Protein AF-A0A7D9LM91-F1 (afdb_monomer_lite)

Sequence (71 aa):
VFERLRSILHNSDIEKRVQYMVEVMFAIRKDKFKDHPSVVEELDVVDESDQITHLLRLEEAGKTEDILSKS

pLDDT: mean 91.52, std 7.28, range [56.31, 98.0]

Secondary structure (DSSP, 8-state):
-HHHHHHHHHHS---HHHHHHHHHHHHHHHTTTTTS-SS-GGG--S-GGG-------TTS-PPP-GGGG--

Structure (mmCIF, N/CA/C/O backbone):
data_AF-A0A7D9LM91-F1
#
_entry.id   AF-A0A7D9LM91-F1
#
loop_
_atom_site.group_PDB
_atom_site.id
_atom_site.type_symbol
_atom_site.label_atom_id
_atom_site.label_alt_id
_atom_site.label_comp_id
_atom_site.label_asym_id
_atom_site.label_entity_id
_atom_site.label_seq_id
_atom_site.pdbx_PDB_ins_code
_atom_site.Cartn_x
_atom_site.Cartn_y
_atom_site.Cartn_z
_atom_site.occupancy
_atom_site.B_iso_or_equiv
_atom_site.auth_seq_id
_atom_site.auth_comp_id
_atom_site.auth_asym_id
_atom_site.auth_atom_id
_atom_site.pdbx_PDB_model_num
ATOM 1 N N . VAL A 1 1 ? 6.683 7.217 0.095 1.00 92.94 1 VAL A N 1
ATOM 2 C CA . VAL A 1 1 ? 6.993 5.898 -0.522 1.00 92.94 1 VAL A CA 1
ATOM 3 C C . VAL A 1 1 ? 6.937 5.943 -2.049 1.00 92.94 1 VAL A C 1
ATOM 5 O O . VAL A 1 1 ? 7.977 5.764 -2.664 1.00 92.94 1 VAL A O 1
ATOM 8 N N . PHE A 1 2 ? 5.793 6.246 -2.675 1.00 95.19 2 PHE A N 1
ATOM 9 C CA . PHE A 1 2 ? 5.653 6.228 -4.147 1.00 95.19 2 PHE A CA 1
ATOM 10 C C . PHE A 1 2 ? 6.620 7.140 -4.915 1.00 95.19 2 PHE A C 1
ATOM 12 O O . PHE A 1 2 ? 7.081 6.775 -5.989 1.00 95.19 2 PHE A O 1
ATOM 19 N N . GLU A 1 3 ? 6.973 8.299 -4.366 1.00 95.00 3 GLU A N 1
ATOM 20 C CA . GLU A 1 3 ? 7.996 9.168 -4.958 1.00 95.00 3 GLU A CA 1
ATOM 21 C C . GLU A 1 3 ? 9.377 8.496 -5.004 1.00 95.00 3 GLU A C 1
ATOM 23 O O . GLU A 1 3 ? 10.062 8.549 -6.021 1.00 95.00 3 GLU A O 1
ATOM 28 N N . ARG A 1 4 ? 9.758 7.778 -3.939 1.00 94.25 4 ARG A N 1
ATOM 29 C CA . ARG A 1 4 ? 11.011 7.010 -3.905 1.00 94.25 4 ARG A CA 1
ATOM 30 C C . ARG A 1 4 ? 10.991 5.873 -4.923 1.00 94.25 4 ARG A C 1
ATOM 32 O O . ARG A 1 4 ? 11.970 5.698 -5.634 1.00 94.25 4 ARG A O 1
ATOM 39 N N . LEU A 1 5 ? 9.866 5.165 -5.047 1.00 94.75 5 LEU A N 1
ATOM 40 C CA . LEU A 1 5 ? 9.677 4.142 -6.083 1.00 94.75 5 LEU A CA 1
ATOM 41 C C . LEU A 1 5 ? 9.804 4.730 -7.496 1.00 94.75 5 LEU A C 1
ATOM 43 O O . LEU A 1 5 ? 10.431 4.128 -8.360 1.00 94.75 5 LEU A O 1
ATOM 47 N N . ARG A 1 6 ? 9.275 5.941 -7.720 1.00 93.38 6 ARG A N 1
ATOM 48 C CA . ARG A 1 6 ? 9.464 6.664 -8.982 1.00 93.38 6 ARG A CA 1
ATOM 49 C C . ARG A 1 6 ? 10.935 6.998 -9.216 1.00 93.38 6 ARG A C 1
ATOM 51 O O . ARG A 1 6 ? 11.407 6.800 -10.325 1.00 93.38 6 ARG A O 1
ATOM 58 N N . SER A 1 7 ? 11.654 7.472 -8.201 1.00 92.56 7 SER A N 1
ATOM 59 C CA . SER A 1 7 ? 13.090 7.752 -8.324 1.00 92.56 7 SER A CA 1
ATOM 60 C C . SER A 1 7 ? 13.882 6.497 -8.712 1.00 92.56 7 SER A C 1
ATOM 62 O O . SER A 1 7 ? 14.686 6.558 -9.634 1.00 92.56 7 SER A O 1
ATOM 64 N N . ILE A 1 8 ? 13.588 5.347 -8.093 1.00 90.56 8 ILE A N 1
ATOM 65 C CA . ILE A 1 8 ? 14.224 4.055 -8.413 1.00 90.56 8 ILE A CA 1
ATOM 66 C C . ILE A 1 8 ? 14.011 3.670 -9.884 1.00 90.56 8 ILE A C 1
ATOM 68 O O . ILE A 1 8 ? 14.950 3.224 -10.530 1.00 90.56 8 ILE A O 1
ATOM 72 N N . LEU A 1 9 ? 12.808 3.884 -10.432 1.00 90.25 9 LEU A N 1
ATOM 73 C CA . LEU A 1 9 ? 12.521 3.593 -11.844 1.00 90.25 9 LEU A CA 1
ATOM 74 C C . LEU A 1 9 ? 13.310 4.462 -12.836 1.00 90.25 9 LEU A C 1
ATOM 76 O O . LEU A 1 9 ? 13.553 4.018 -13.951 1.00 90.25 9 LEU A O 1
ATOM 80 N N . HIS A 1 10 ? 13.656 5.700 -12.471 1.00 85.31 10 HIS A N 1
ATOM 81 C CA . HIS A 1 10 ? 14.248 6.663 -13.412 1.00 85.31 10 HIS A CA 1
ATOM 82 C C . HIS A 1 10 ? 15.762 6.827 -13.250 1.00 85.31 10 HIS A C 1
ATOM 84 O O . HIS A 1 10 ? 16.445 7.151 -14.214 1.00 85.31 10 HIS A O 1
ATOM 90 N N . ASN A 1 11 ? 16.284 6.638 -12.037 1.00 78.94 11 ASN A N 1
ATOM 91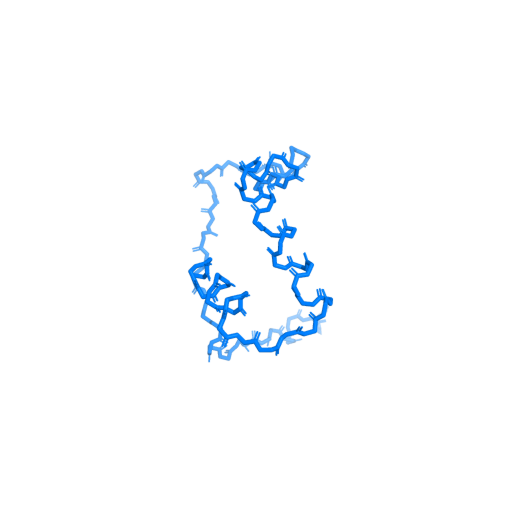 C CA . ASN A 1 11 ? 17.629 7.079 -11.660 1.00 78.94 11 ASN A CA 1
ATOM 92 C C . ASN A 1 11 ? 18.575 5.917 -11.321 1.00 78.94 11 ASN A C 1
ATOM 94 O O . ASN A 1 11 ? 19.596 6.126 -10.666 1.00 78.94 11 ASN A O 1
ATOM 98 N N . SER A 1 12 ? 18.230 4.677 -11.667 1.00 75.75 12 SER A N 1
ATOM 99 C CA . SER A 1 12 ? 19.014 3.499 -11.287 1.00 75.75 12 SER A CA 1
ATOM 100 C C . SER A 1 12 ? 19.017 2.456 -12.400 1.00 75.75 12 SER A C 1
ATOM 102 O O . SER A 1 12 ? 17.993 2.231 -13.039 1.00 75.75 12 SER A O 1
ATOM 104 N N . ASP A 1 13 ? 20.166 1.810 -12.616 1.00 87.50 13 ASP A N 1
ATOM 105 C CA . ASP A 1 13 ? 20.227 0.571 -13.391 1.00 87.50 13 ASP A CA 1
ATOM 106 C C . ASP A 1 13 ? 19.590 -0.531 -12.536 1.00 87.50 13 ASP A C 1
ATOM 108 O O . ASP A 1 13 ? 20.115 -0.897 -11.480 1.00 87.50 13 ASP A O 1
ATOM 112 N N . ILE A 1 14 ? 18.386 -0.955 -12.919 1.00 90.69 14 ILE A N 1
ATOM 113 C CA . ILE A 1 14 ? 17.567 -1.888 -12.147 1.00 90.69 14 ILE A CA 1
ATOM 114 C C . ILE A 1 14 ? 17.275 -3.140 -12.958 1.00 90.69 14 ILE A C 1
ATOM 116 O O . ILE A 1 14 ? 17.009 -3.107 -14.159 1.00 90.69 14 ILE A O 1
ATOM 120 N N . GLU A 1 15 ? 17.274 -4.276 -12.270 1.00 94.31 15 GLU A N 1
ATOM 121 C CA . GLU A 1 15 ? 16.893 -5.545 -12.869 1.00 94.31 15 GLU A CA 1
ATOM 122 C C . GLU A 1 15 ? 15.430 -5.499 -13.352 1.00 94.31 15 GLU A C 1
ATOM 124 O O . GLU A 1 15 ? 14.544 -4.984 -12.659 1.00 94.31 15 GLU A O 1
ATOM 129 N N . LYS A 1 16 ? 15.147 -6.119 -14.507 1.00 93.88 16 LYS A N 1
ATOM 130 C CA . LYS A 1 16 ? 13.803 -6.175 -15.115 1.00 93.88 16 LYS A CA 1
ATOM 131 C C . LYS A 1 16 ? 12.717 -6.647 -14.149 1.00 93.88 16 LYS A C 1
ATOM 133 O O . LYS A 1 16 ? 11.593 -6.151 -14.197 1.00 93.88 16 LYS A O 1
ATOM 138 N N . ARG A 1 17 ? 13.042 -7.588 -13.255 1.00 95.44 17 ARG A N 1
ATOM 139 C CA . ARG A 1 17 ? 12.105 -8.073 -12.237 1.00 95.44 17 ARG A CA 1
ATOM 140 C C . ARG A 1 17 ? 11.665 -6.953 -11.293 1.00 95.44 17 ARG A C 1
ATOM 142 O O . ARG A 1 17 ? 10.478 -6.837 -11.007 1.00 95.44 17 ARG A O 1
ATOM 149 N N . VAL A 1 18 ? 12.600 -6.126 -10.823 1.00 94.00 18 VAL A N 1
ATOM 150 C CA . VAL A 1 18 ? 12.308 -5.006 -9.915 1.00 94.00 18 VAL A CA 1
ATOM 151 C C . VAL A 1 18 ? 11.487 -3.940 -10.627 1.00 94.00 18 VAL A C 1
ATOM 153 O O . VAL A 1 18 ? 10.489 -3.485 -10.073 1.00 94.00 18 VAL A O 1
ATOM 156 N N . GLN A 1 19 ? 11.845 -3.608 -11.869 1.00 94.69 19 GLN A N 1
ATOM 157 C CA . GLN A 1 19 ? 11.071 -2.684 -12.696 1.00 94.69 19 GLN A CA 1
ATOM 158 C C . GLN A 1 19 ? 9.605 -3.130 -12.814 1.00 94.69 19 GLN A C 1
ATOM 160 O O . GLN A 1 19 ? 8.706 -2.358 -12.482 1.00 94.69 19 GLN A O 1
ATOM 165 N N . TYR A 1 20 ? 9.368 -4.395 -13.185 1.00 96.25 20 TYR A N 1
ATOM 166 C CA . TYR A 1 20 ? 8.018 -4.949 -13.325 1.00 96.25 20 TYR A CA 1
ATOM 167 C C . TYR A 1 20 ? 7.212 -4.854 -12.024 1.00 96.25 20 TYR A C 1
ATOM 169 O O . TYR A 1 20 ? 6.060 -4.427 -12.037 1.00 96.25 20 TYR A O 1
ATOM 177 N N . MET A 1 21 ? 7.813 -5.193 -10.877 1.00 96.06 21 MET A N 1
ATOM 178 C CA . MET A 1 21 ? 7.122 -5.090 -9.586 1.00 96.06 21 MET A CA 1
ATOM 179 C C . MET A 1 21 ? 6.680 -3.654 -9.278 1.00 96.06 21 MET A C 1
ATOM 181 O O . MET A 1 21 ? 5.568 -3.436 -8.793 1.00 96.06 21 MET A O 1
ATOM 185 N N . VAL A 1 22 ? 7.531 -2.664 -9.561 1.00 94.88 22 VAL A N 1
ATOM 186 C CA . VAL A 1 22 ? 7.199 -1.258 -9.305 1.00 94.88 22 VAL A CA 1
ATOM 187 C C . VAL A 1 22 ? 6.144 -0.749 -10.294 1.00 94.88 22 VAL A C 1
ATOM 189 O O . VAL A 1 22 ? 5.232 -0.029 -9.888 1.00 94.88 22 VAL A O 1
ATOM 192 N N . GLU A 1 23 ? 6.204 -1.149 -11.564 1.00 95.19 23 GLU A N 1
ATOM 193 C CA . GLU A 1 23 ? 5.175 -0.832 -12.564 1.00 95.19 23 GLU A CA 1
ATOM 194 C C . GLU A 1 23 ? 3.806 -1.409 -12.180 1.00 95.19 23 GLU A C 1
ATOM 196 O O . GLU A 1 23 ? 2.812 -0.678 -12.189 1.00 95.19 23 GLU A O 1
ATOM 201 N N . VAL A 1 24 ? 3.754 -2.676 -11.749 1.00 96.69 24 VAL A N 1
ATOM 202 C CA . VAL A 1 24 ? 2.531 -3.309 -11.225 1.00 96.69 24 VAL A CA 1
ATOM 203 C C . VAL A 1 24 ? 1.990 -2.532 -10.023 1.00 96.69 24 VAL A C 1
ATOM 205 O O . VAL A 1 24 ? 0.797 -2.242 -9.966 1.00 96.69 24 VAL A O 1
ATOM 208 N N . MET A 1 25 ? 2.854 -2.103 -9.098 1.00 96.69 25 MET A N 1
ATOM 209 C CA . MET A 1 25 ? 2.448 -1.277 -7.954 1.00 96.69 25 MET A CA 1
ATOM 210 C C . MET A 1 25 ? 1.822 0.064 -8.389 1.00 96.69 25 MET A C 1
ATOM 212 O O . MET A 1 25 ? 0.839 0.521 -7.799 1.00 96.69 25 MET A O 1
ATOM 216 N N . PHE A 1 26 ? 2.346 0.706 -9.441 1.00 97.12 26 PHE A N 1
ATOM 217 C CA . PHE A 1 26 ? 1.742 1.921 -10.001 1.00 97.12 26 PHE A CA 1
ATOM 218 C C . PHE A 1 26 ? 0.411 1.650 -10.709 1.00 97.12 26 PHE A C 1
ATOM 220 O O . PHE A 1 26 ? -0.497 2.477 -10.593 1.00 97.12 26 PHE A O 1
ATOM 227 N N . ALA A 1 27 ? 0.268 0.512 -11.394 1.00 97.50 27 ALA A N 1
ATOM 228 C CA . ALA A 1 27 ? -0.996 0.093 -11.994 1.00 97.50 27 ALA A CA 1
ATOM 229 C C . ALA A 1 27 ? -2.077 -0.127 -10.921 1.00 97.50 27 ALA A C 1
ATOM 231 O O . ALA A 1 27 ? -3.152 0.462 -11.018 1.00 97.50 27 ALA A O 1
ATOM 232 N N . ILE A 1 28 ? -1.756 -0.845 -9.838 1.00 97.75 28 ILE A N 1
ATOM 233 C CA . ILE A 1 28 ? -2.657 -1.051 -8.690 1.00 97.75 28 ILE A CA 1
ATOM 234 C C . ILE A 1 28 ? -3.105 0.291 -8.090 1.00 97.75 28 ILE A C 1
ATOM 236 O O . ILE A 1 28 ? -4.294 0.513 -7.854 1.00 97.75 28 ILE A O 1
ATOM 240 N N . ARG A 1 29 ? -2.168 1.229 -7.883 1.00 96.81 29 ARG A N 1
ATOM 241 C CA . ARG A 1 29 ? -2.493 2.571 -7.371 1.00 96.81 29 ARG A CA 1
ATOM 242 C C . ARG A 1 29 ? -3.391 3.354 -8.333 1.00 96.81 29 ARG A C 1
ATOM 244 O O . ARG A 1 29 ? -4.288 4.060 -7.875 1.00 96.81 29 ARG A O 1
ATOM 251 N N . LYS A 1 30 ? -3.135 3.282 -9.644 1.00 97.44 30 LYS A N 1
ATOM 252 C CA . LYS A 1 30 ? -3.949 3.950 -10.675 1.00 97.44 30 LYS A CA 1
ATOM 253 C C . LYS A 1 30 ? -5.387 3.438 -10.650 1.00 97.44 30 LYS A C 1
ATOM 255 O O . LYS A 1 30 ? -6.318 4.236 -10.725 1.00 97.44 30 LYS A O 1
ATOM 260 N N . ASP A 1 31 ? -5.539 2.140 -10.438 1.00 98.00 31 ASP A N 1
ATOM 261 C CA . ASP A 1 31 ? -6.820 1.456 -10.291 1.00 98.00 31 ASP A CA 1
ATOM 262 C C . ASP A 1 31 ? -7.429 1.622 -8.888 1.00 98.00 31 ASP A C 1
ATOM 264 O O . ASP A 1 31 ? -8.399 0.952 -8.543 1.00 98.00 31 ASP A O 1
ATOM 268 N N . LYS A 1 32 ? -6.884 2.541 -8.077 1.00 97.00 32 LYS A N 1
ATOM 269 C CA . LYS A 1 32 ? -7.347 2.874 -6.723 1.00 97.00 32 LYS A CA 1
ATOM 270 C C . LYS A 1 32 ? -7.462 1.655 -5.804 1.00 97.00 32 LYS A C 1
ATOM 272 O O . LYS A 1 32 ? -8.332 1.635 -4.944 1.00 97.00 32 LYS A O 1
ATOM 277 N N . PHE A 1 33 ? -6.579 0.668 -5.969 1.00 97.25 33 PHE A N 1
ATOM 278 C CA . PHE A 1 33 ? -6.566 -0.550 -5.154 1.00 97.25 33 PHE A CA 1
ATOM 279 C C . PHE A 1 33 ? -7.877 -1.354 -5.223 1.00 97.25 33 PHE A C 1
ATOM 281 O O . PHE A 1 33 ? -8.199 -2.063 -4.279 1.00 97.25 33 PHE A O 1
ATOM 288 N N . LYS A 1 34 ? -8.632 -1.271 -6.330 1.00 96.00 34 LYS A N 1
ATOM 289 C CA . LYS A 1 34 ? -9.954 -1.915 -6.478 1.00 96.00 34 LYS A CA 1
ATOM 290 C C . LYS A 1 34 ? -9.982 -3.416 -6.130 1.00 96.00 34 LYS A C 1
ATOM 292 O O . LYS A 1 34 ? -10.979 -3.885 -5.601 1.00 96.00 34 LYS A O 1
ATOM 297 N N . ASP A 1 35 ? -8.892 -4.138 -6.400 1.00 96.19 35 ASP A N 1
ATOM 298 C CA . ASP A 1 35 ? -8.758 -5.583 -6.151 1.00 96.19 35 ASP A CA 1
ATOM 299 C C . ASP A 1 35 ? -8.087 -5.894 -4.791 1.00 96.19 35 ASP A C 1
ATOM 301 O O . ASP A 1 35 ? -7.794 -7.045 -4.477 1.00 96.19 35 ASP A O 1
ATOM 305 N N . HIS A 1 36 ? -7.811 -4.863 -3.984 1.00 95.75 36 HIS A N 1
ATOM 306 C CA . HIS A 1 36 ? -7.145 -4.941 -2.681 1.00 95.75 36 HIS A CA 1
ATOM 307 C C . HIS A 1 36 ? -7.938 -4.135 -1.635 1.00 95.75 36 HIS A C 1
ATOM 309 O O . HIS A 1 36 ? -7.476 -3.071 -1.206 1.00 95.75 36 HIS A O 1
ATOM 315 N N . PRO A 1 37 ? -9.143 -4.596 -1.247 1.00 95.25 37 PRO A N 1
ATOM 316 C CA . PRO A 1 37 ? -9.946 -3.917 -0.236 1.00 95.25 37 PRO A CA 1
ATOM 317 C C . PRO A 1 37 ? -9.196 -3.846 1.103 1.00 95.25 37 PRO A C 1
ATOM 319 O O . PRO A 1 37 ? -8.409 -4.734 1.431 1.00 95.25 37 PRO A O 1
ATOM 322 N N . SER A 1 38 ? -9.437 -2.786 1.882 1.00 93.88 38 SER A N 1
ATOM 323 C CA . SER A 1 38 ? -8.801 -2.600 3.195 1.00 93.88 38 SER A CA 1
ATOM 324 C C . SER A 1 38 ? -9.194 -3.684 4.198 1.00 93.88 38 SER A C 1
ATOM 326 O O . SER A 1 38 ? -8.367 -4.089 5.008 1.00 93.88 38 SER A O 1
ATOM 328 N N . VAL A 1 39 ? -10.442 -4.151 4.121 1.00 94.31 39 VAL A N 1
ATOM 329 C CA . VAL A 1 39 ? -11.001 -5.267 4.887 1.00 94.31 39 VAL A CA 1
ATOM 330 C C . VAL A 1 39 ? -11.875 -6.068 3.922 1.00 94.31 39 VAL A C 1
ATOM 332 O O . VAL A 1 39 ? -12.624 -5.487 3.137 1.00 94.31 39 VAL A O 1
ATOM 335 N N . VAL A 1 40 ? -11.735 -7.393 3.916 1.00 94.81 40 VAL A N 1
ATOM 336 C CA . VAL A 1 40 ? -12.619 -8.275 3.138 1.00 94.81 40 VAL A CA 1
ATOM 337 C C . VAL A 1 40 ? -13.948 -8.392 3.882 1.00 94.81 40 VAL A C 1
ATOM 339 O O . VAL A 1 40 ? -13.934 -8.501 5.100 1.00 94.81 40 VAL A O 1
ATOM 342 N N . GLU A 1 41 ? -15.075 -8.404 3.168 1.00 93.50 41 GLU A N 1
ATOM 343 C CA . GLU A 1 41 ? -16.430 -8.375 3.755 1.00 93.50 41 GLU A CA 1
ATOM 344 C C . GLU A 1 41 ? -16.658 -9.460 4.821 1.00 93.50 41 GLU A C 1
ATOM 346 O O . GLU A 1 41 ? -17.190 -9.183 5.888 1.00 93.50 41 GLU A O 1
ATOM 351 N N . GLU A 1 42 ? -16.166 -10.679 4.587 1.00 94.69 42 GLU A N 1
ATOM 352 C CA . GLU A 1 42 ? -16.268 -11.797 5.540 1.00 94.69 42 GLU A CA 1
ATOM 353 C C . GLU A 1 42 ? -15.523 -11.556 6.871 1.00 94.69 42 GLU A C 1
ATOM 355 O O . GLU A 1 42 ? -15.739 -12.283 7.839 1.00 94.69 42 GLU A O 1
ATOM 360 N N . LEU A 1 43 ? -14.629 -10.564 6.919 1.00 95.31 43 LEU A N 1
ATOM 361 C CA . LEU A 1 43 ? -13.795 -10.217 8.072 1.00 95.31 43 LEU A CA 1
ATOM 362 C C . LEU A 1 43 ? -14.231 -8.913 8.761 1.00 95.31 43 LEU A C 1
ATOM 364 O O . LEU A 1 43 ? -13.643 -8.554 9.783 1.00 95.31 43 LEU A O 1
ATOM 368 N N . ASP A 1 44 ? -15.247 -8.219 8.244 1.00 94.75 44 ASP A N 1
ATOM 369 C CA . ASP A 1 44 ? -15.771 -6.975 8.819 1.0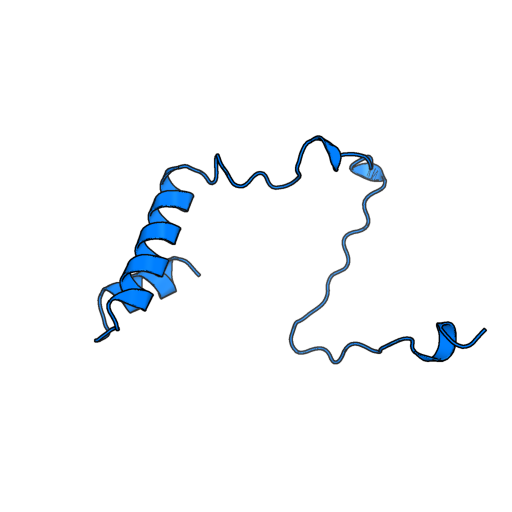0 94.75 44 ASP A CA 1
ATOM 370 C C . ASP A 1 44 ? -16.782 -7.264 9.945 1.00 94.75 44 ASP A C 1
ATOM 372 O O . ASP A 1 44 ? -17.995 -7.135 9.791 1.00 94.75 44 ASP A O 1
ATOM 376 N N . VAL A 1 45 ? -16.272 -7.778 11.071 1.00 95.50 45 VAL A N 1
ATOM 377 C CA . VAL A 1 45 ? -17.093 -8.319 12.176 1.00 95.50 45 VAL A CA 1
ATOM 378 C C . VAL A 1 45 ? -17.090 -7.467 13.448 1.00 95.50 45 VAL A C 1
ATOM 380 O O . VAL A 1 45 ? -17.860 -7.750 14.365 1.00 95.50 45 VAL A O 1
ATOM 383 N N . VAL A 1 46 ? -16.213 -6.464 13.538 1.00 95.19 46 VAL A N 1
ATOM 384 C CA . VAL A 1 46 ? -16.031 -5.628 14.737 1.00 95.19 46 VAL A CA 1
ATOM 385 C C . VAL A 1 46 ? -16.429 -4.194 14.417 1.00 95.19 46 VAL A C 1
ATOM 387 O O . VAL A 1 46 ? -15.873 -3.601 13.494 1.00 95.19 46 VAL A O 1
ATOM 390 N N . ASP A 1 47 ? -17.339 -3.634 15.215 1.00 95.56 47 ASP A N 1
ATOM 391 C CA . ASP A 1 47 ? -17.770 -2.241 15.089 1.00 95.56 47 ASP A CA 1
ATOM 392 C C . ASP A 1 47 ? -16.584 -1.275 15.231 1.00 95.56 47 ASP A C 1
ATOM 394 O O . ASP A 1 47 ? -15.704 -1.474 16.070 1.00 95.56 47 ASP A O 1
ATOM 398 N N . GLU A 1 48 ? -16.562 -0.211 14.426 1.00 93.44 48 GLU A N 1
ATOM 399 C CA . GLU A 1 48 ? -15.480 0.781 14.424 1.00 93.44 48 GLU A CA 1
ATOM 400 C C . GLU A 1 48 ? -15.231 1.395 15.812 1.00 93.44 48 GLU A C 1
ATOM 402 O O . GLU A 1 48 ? -14.086 1.691 16.157 1.00 93.44 48 GLU A O 1
ATOM 407 N N . SER A 1 49 ? -16.281 1.565 16.625 1.00 96.56 49 SER A N 1
ATOM 408 C CA . SER A 1 49 ? -16.174 2.125 17.978 1.00 96.56 49 SER A CA 1
ATOM 409 C C . SER A 1 49 ? -15.516 1.181 18.989 1.00 96.56 49 SER A C 1
ATOM 411 O O . SER A 1 49 ? -14.958 1.653 19.983 1.00 96.56 49 SER A O 1
ATOM 413 N N . ASP A 1 50 ? -15.506 -0.122 18.702 1.00 97.38 50 ASP A N 1
ATOM 414 C CA . ASP A 1 50 ? -14.874 -1.156 19.523 1.00 97.38 50 ASP A CA 1
ATOM 415 C C . ASP A 1 50 ? -13.433 -1.468 19.068 1.00 97.38 50 ASP A C 1
ATOM 417 O O . ASP A 1 50 ? -12.718 -2.242 19.714 1.00 97.38 50 ASP A O 1
ATOM 421 N N . GLN A 1 51 ? -12.961 -0.867 17.968 1.00 96.31 51 GLN A N 1
ATOM 422 C CA . GLN A 1 51 ? -11.612 -1.104 17.454 1.00 96.31 51 GLN A CA 1
ATOM 423 C C . GLN A 1 51 ? -10.545 -0.352 18.260 1.00 96.31 51 GLN A C 1
ATOM 425 O O . GLN A 1 51 ? -10.575 0.868 18.425 1.00 96.31 51 GLN A O 1
ATOM 430 N N . ILE A 1 52 ? -9.515 -1.083 18.695 1.00 96.50 52 ILE A N 1
ATOM 431 C CA . ILE A 1 52 ? -8.349 -0.520 19.385 1.00 96.50 52 ILE A CA 1
ATOM 432 C C . ILE A 1 52 ? -7.147 -0.540 18.438 1.00 96.50 52 ILE A C 1
ATOM 434 O O . ILE A 1 52 ? -6.625 -1.597 18.086 1.00 96.50 52 ILE A O 1
ATOM 438 N N . THR A 1 53 ? -6.670 0.644 18.043 1.00 94.75 53 THR A N 1
ATOM 439 C CA . THR A 1 53 ? -5.475 0.782 17.194 1.00 94.75 53 THR A CA 1
ATOM 440 C C . THR A 1 53 ? -4.220 0.928 18.052 1.00 94.75 53 THR A C 1
ATOM 442 O O . THR A 1 53 ? -3.979 1.974 18.656 1.00 94.75 53 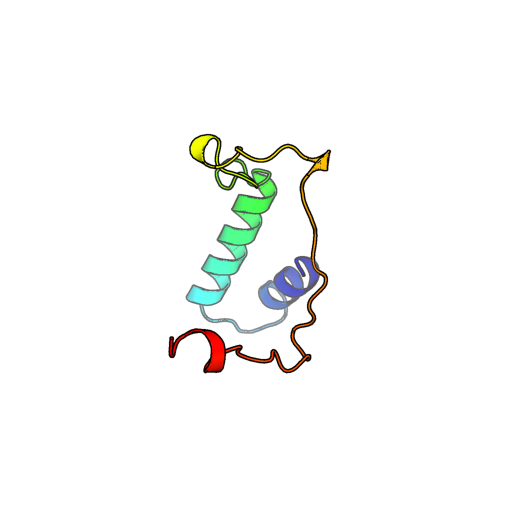THR A O 1
ATOM 445 N N . HIS A 1 54 ? -3.382 -0.106 18.077 1.00 92.31 54 HIS A N 1
ATOM 446 C CA . HIS A 1 54 ? -2.077 -0.054 18.737 1.00 92.31 54 HIS A CA 1
ATOM 447 C C . HIS A 1 54 ? -1.022 0.602 17.833 1.00 92.31 54 HIS A C 1
ATOM 449 O O . HIS A 1 54 ? -0.906 0.271 16.654 1.00 92.31 54 HIS A O 1
ATOM 455 N N . LEU A 1 55 ? -0.212 1.506 18.391 1.00 92.75 55 LEU A N 1
ATOM 456 C CA . LEU A 1 55 ? 0.916 2.125 17.691 1.00 92.75 55 LEU A CA 1
ATOM 457 C C . LEU A 1 55 ? 2.212 1.407 18.071 1.00 92.75 55 LEU A C 1
ATOM 459 O O . LEU A 1 55 ? 2.711 1.583 19.178 1.00 92.75 55 LEU A O 1
ATOM 463 N N . LEU A 1 56 ? 2.749 0.618 17.143 1.00 90.69 56 LEU A N 1
ATOM 464 C CA . LEU A 1 56 ? 4.011 -0.110 17.296 1.00 90.69 56 LEU A CA 1
ATOM 465 C C . LEU A 1 56 ? 5.026 0.408 16.276 1.00 90.69 56 LEU A C 1
ATOM 467 O O . LEU 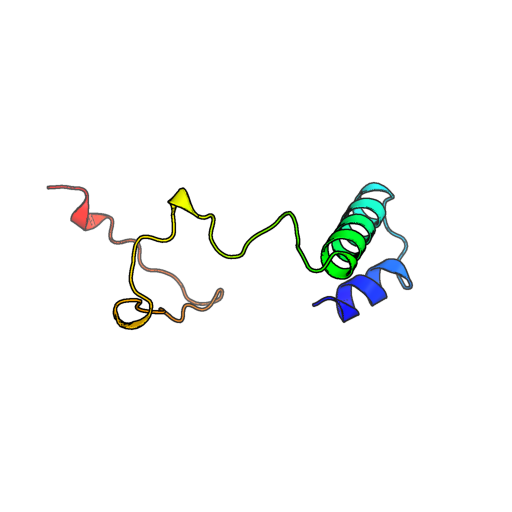A 1 56 ? 4.676 0.615 15.109 1.00 90.69 56 LEU A O 1
ATOM 471 N N . ARG A 1 57 ? 6.280 0.617 16.690 1.00 91.75 57 ARG A N 1
ATOM 472 C CA . ARG A 1 57 ? 7.357 1.039 15.778 1.00 91.75 57 ARG A CA 1
ATOM 473 C C . ARG A 1 57 ? 8.234 -0.140 15.381 1.00 91.75 57 ARG A C 1
ATOM 475 O O . ARG A 1 57 ? 8.473 -1.0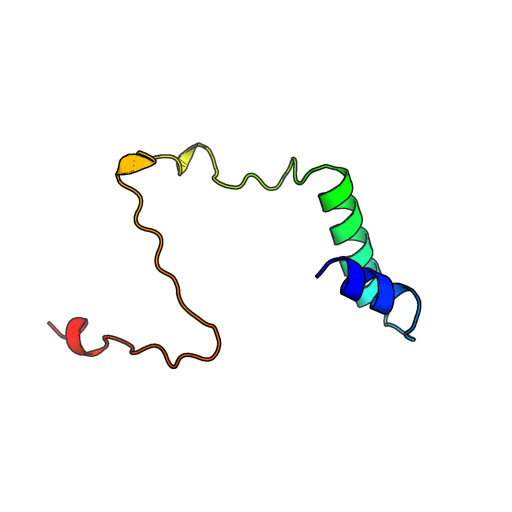41 16.173 1.00 91.75 57 ARG A O 1
ATOM 482 N N . LEU A 1 58 ? 8.771 -0.101 14.162 1.00 90.62 58 LEU A N 1
ATOM 483 C CA . LEU A 1 58 ? 9.635 -1.168 13.640 1.00 90.62 58 LEU A CA 1
ATOM 484 C C . LEU A 1 58 ? 10.959 -1.294 14.408 1.00 90.62 58 LEU A C 1
ATOM 486 O O . LEU A 1 58 ? 11.494 -2.389 14.538 1.00 90.62 58 LEU A O 1
ATOM 490 N N . GLU A 1 59 ? 11.480 -0.177 14.912 1.00 91.56 59 GLU A N 1
ATOM 491 C CA . GLU A 1 59 ? 12.708 -0.131 15.713 1.00 91.56 59 GLU A CA 1
ATOM 492 C C . GLU A 1 59 ? 12.518 -0.578 17.174 1.00 91.56 59 GLU A C 1
ATOM 494 O O . GLU A 1 59 ? 13.504 -0.777 17.885 1.00 91.56 59 GLU A O 1
ATOM 499 N N . GLU A 1 60 ? 11.280 -0.733 17.646 1.00 89.62 60 GLU A N 1
ATOM 500 C CA . GLU A 1 60 ? 11.016 -1.189 19.009 1.00 89.62 60 GLU A CA 1
ATOM 501 C C . GLU A 1 60 ? 11.187 -2.710 19.101 1.00 89.62 60 GLU A C 1
ATOM 503 O O . GLU A 1 60 ? 10.591 -3.476 18.345 1.00 89.62 60 GLU A O 1
ATOM 508 N N . ALA A 1 61 ? 11.995 -3.169 20.061 1.00 80.25 61 ALA A N 1
ATOM 509 C CA . ALA A 1 61 ? 12.082 -4.588 20.375 1.00 80.25 61 ALA A CA 1
ATOM 510 C C . ALA A 1 61 ? 10.763 -5.042 21.020 1.00 80.25 61 ALA A C 1
ATOM 512 O O . ALA A 1 61 ? 10.477 -4.713 22.174 1.00 80.25 61 ALA A O 1
ATOM 513 N N . GLY A 1 62 ? 9.958 -5.793 20.267 1.00 81.12 62 GLY A N 1
ATOM 514 C CA . GLY A 1 62 ? 8.772 -6.454 20.799 1.00 81.12 62 GLY A CA 1
ATOM 515 C C . GLY A 1 62 ? 9.157 -7.465 21.879 1.00 81.12 62 GLY A C 1
ATOM 516 O O . GLY A 1 62 ? 10.130 -8.205 21.732 1.00 81.12 62 GLY A O 1
ATOM 517 N N . LYS A 1 63 ? 8.393 -7.502 22.971 1.00 82.38 63 LYS A N 1
ATOM 518 C CA . LYS A 1 63 ? 8.490 -8.586 23.951 1.00 82.38 63 LYS A CA 1
ATOM 519 C C . LYS A 1 63 ? 7.599 -9.728 23.490 1.00 82.38 63 LYS A C 1
ATOM 521 O O . LYS A 1 63 ? 6.420 -9.515 23.219 1.00 82.38 63 LYS A O 1
ATOM 526 N N . THR A 1 64 ? 8.166 -10.923 23.388 1.00 84.19 64 THR A N 1
ATOM 527 C CA . THR A 1 64 ? 7.385 -12.145 23.215 1.00 84.19 64 THR A CA 1
ATOM 528 C C . THR A 1 64 ? 6.901 -12.595 24.591 1.00 84.19 64 THR A C 1
ATOM 530 O O . THR A 1 64 ? 7.677 -12.684 25.542 1.00 84.19 64 THR A O 1
ATOM 533 N N . GLU A 1 65 ? 5.606 -12.863 24.732 1.00 85.06 65 GLU A N 1
ATOM 534 C CA . GLU A 1 65 ? 5.014 -13.330 25.993 1.00 85.06 65 GLU A CA 1
ATOM 535 C C . GLU A 1 65 ? 5.079 -14.866 26.089 1.00 85.06 65 GLU A C 1
ATOM 537 O O . GLU A 1 65 ? 4.096 -15.541 26.394 1.00 85.06 65 GLU A O 1
ATOM 542 N N . ASP A 1 66 ? 6.254 -15.445 25.816 1.00 84.19 66 ASP A N 1
ATOM 543 C CA . ASP A 1 66 ? 6.442 -16.901 25.684 1.00 84.19 66 ASP A CA 1
ATOM 544 C C . ASP A 1 66 ? 6.068 -17.666 26.967 1.00 84.19 66 ASP A C 1
ATOM 546 O O . ASP A 1 66 ? 5.700 -18.841 26.928 1.00 84.19 66 ASP A O 1
ATOM 550 N N . ILE A 1 67 ? 6.110 -16.990 28.119 1.00 83.75 67 ILE A N 1
ATOM 551 C CA . ILE A 1 67 ? 5.724 -17.537 29.425 1.00 83.75 67 ILE A CA 1
ATOM 552 C C . ILE A 1 67 ? 4.230 -17.876 29.520 1.00 83.75 67 ILE A C 1
ATOM 554 O O . ILE A 1 67 ? 3.869 -18.777 30.273 1.00 83.75 67 ILE A O 1
ATOM 558 N N . LEU A 1 68 ? 3.372 -17.205 28.742 1.00 82.75 68 LEU A N 1
ATOM 559 C CA . LEU A 1 68 ? 1.921 -17.414 28.759 1.00 82.75 68 LEU A CA 1
ATOM 560 C C . LEU A 1 68 ? 1.499 -18.682 28.004 1.00 82.75 68 LEU A C 1
ATOM 562 O O . LEU A 1 68 ? 0.382 -19.154 28.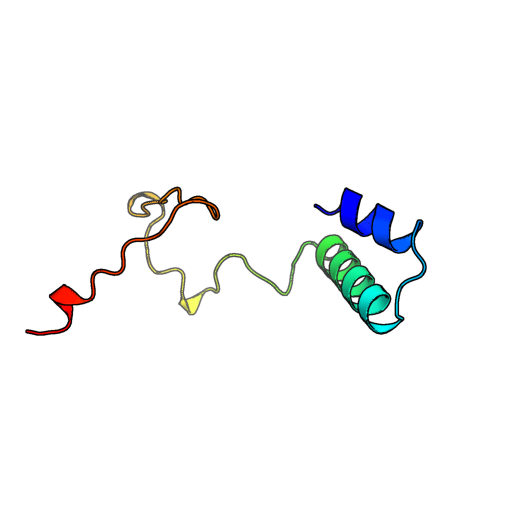176 1.00 82.75 68 LEU A O 1
ATOM 566 N N . SER A 1 69 ? 2.394 -19.261 27.199 1.00 80.06 69 SER A N 1
ATOM 567 C CA . SER A 1 69 ? 2.129 -20.476 26.414 1.00 80.06 69 SER A CA 1
ATOM 568 C C . SER A 1 69 ? 2.428 -21.790 27.152 1.00 80.06 69 SER A C 1
ATOM 570 O O . SER A 1 69 ? 2.234 -22.865 26.592 1.00 80.06 69 SER A O 1
ATOM 572 N N . LYS A 1 70 ? 2.925 -21.723 28.396 1.00 68.75 70 LYS A N 1
ATOM 573 C CA . LYS A 1 70 ? 3.392 -22.888 29.175 1.00 68.75 70 LYS A CA 1
ATOM 574 C C . LYS A 1 70 ? 2.450 -23.327 30.309 1.00 68.75 70 LYS A C 1
ATOM 576 O O . LYS A 1 70 ? 2.921 -23.953 31.256 1.00 68.75 70 LYS A O 1
ATOM 581 N N . SER A 1 71 ? 1.161 -22.990 30.247 1.00 56.31 71 SER A N 1
ATOM 582 C CA . SER A 1 71 ? 0.136 -23.473 31.196 1.00 56.31 71 SER A CA 1
ATOM 583 C C . SER A 1 71 ? -0.765 -24.530 30.578 1.00 56.31 71 SER A C 1
ATOM 585 O O . SER A 1 71 ? -1.094 -24.382 29.382 1.00 56.31 71 SER A O 1
#

InterPro domains:
  IPR016024 Armadillo-type fold [SSF48371] (4-65)
  IPR050781 Pre-mRNA-splicing factor CWC22 [PTHR18034] (1-57)

Organism: Paramuricea clavata (NCBI:txid317549)

Foldseek 3Di:
DLVVLVCCLPPDDDDPVSNVVSVVVVVCVVVVVPVPDPADPVRPDDDPVRDDDDDDDPPDDDDDPVVVVPD

Radius of gyration: 19.33 Å; chains: 1; bounding box: 38×33×46 Å